Protein AF-A0A967HM44-F1 (afdb_monomer_lite)

pLDDT: mean 96.09, std 4.49, range [65.88, 98.69]

Sequence (75 aa):
MQEIHRVLESVLAQDITHPGACHLYIHATEPTEEPGKAESCAEHLGRSIPGASHIQHMPSHTYNRIGRWNDAVRA

Secondary structure (DSSP, 8-state):
-HHHHHHHHHHHTT-TT-HHHHHHHHHHHTTSS-GGGGHHHHHHHHHHSTT-HHHHHTHHHHHHHHT-HHHHHH-

Structure (m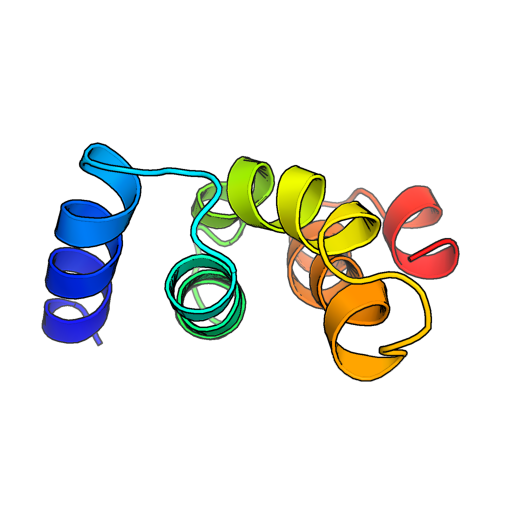mCIF, N/CA/C/O backbone):
data_AF-A0A967HM44-F1
#
_entry.id   AF-A0A967HM44-F1
#
loop_
_atom_site.group_PDB
_atom_site.id
_atom_site.type_symbol
_atom_site.label_atom_id
_atom_site.label_alt_id
_atom_site.label_comp_id
_atom_site.label_asym_id
_atom_site.label_entity_id
_atom_site.label_seq_id
_atom_site.pdbx_PDB_ins_code
_atom_site.Cartn_x
_atom_site.Cartn_y
_atom_site.Cartn_z
_atom_site.occupancy
_atom_site.B_iso_or_equiv
_atom_site.auth_seq_id
_atom_site.auth_comp_id
_atom_site.auth_asym_id
_atom_site.auth_atom_id
_atom_site.pdbx_PDB_model_num
ATOM 1 N N . MET A 1 1 ? 3.133 -0.085 17.897 1.00 65.88 1 MET A N 1
ATOM 2 C CA . MET A 1 1 ? 2.687 -0.421 16.524 1.00 65.88 1 MET A CA 1
ATOM 3 C C . MET A 1 1 ? 1.171 -0.466 16.404 1.00 65.88 1 MET A C 1
ATOM 5 O O . MET A 1 1 ? 0.657 0.293 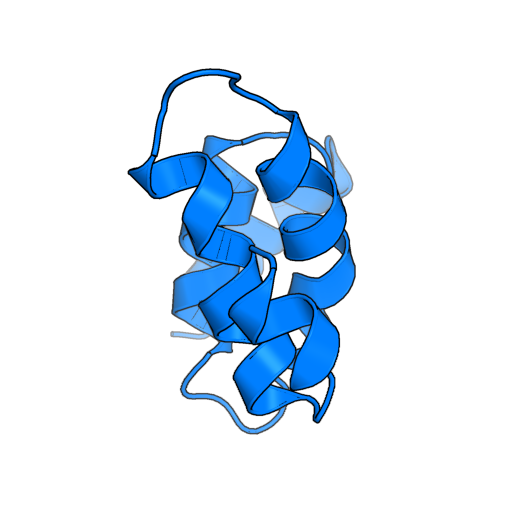15.599 1.00 65.88 1 MET A O 1
ATOM 9 N N . GLN A 1 2 ? 0.450 -1.244 17.223 1.00 80.31 2 GLN A N 1
ATOM 10 C CA . GLN A 1 2 ? -1.007 -1.392 17.054 1.00 80.31 2 GLN A CA 1
ATOM 11 C C . GLN A 1 2 ? -1.817 -0.086 17.140 1.00 80.31 2 GLN A C 1
ATOM 13 O 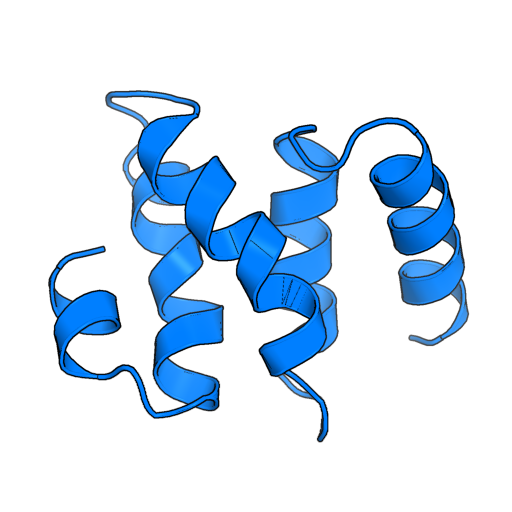O . GLN A 1 2 ? -2.803 0.068 16.427 1.00 80.31 2 GLN A O 1
ATOM 18 N N . GLU A 1 3 ? -1.392 0.886 17.951 1.00 90.62 3 GLU A N 1
ATOM 19 C CA . GLU A 1 3 ? -2.064 2.191 18.005 1.00 90.62 3 GLU A CA 1
ATOM 20 C C . GLU A 1 3 ? -1.980 2.958 16.675 1.00 90.62 3 GLU A C 1
ATOM 22 O O . GLU A 1 3 ? -2.976 3.535 16.242 1.00 90.62 3 GLU A O 1
ATOM 27 N N . ILE A 1 4 ? -0.829 2.905 15.994 1.00 93.06 4 ILE A N 1
ATOM 28 C CA . ILE A 1 4 ? -0.627 3.556 14.691 1.00 93.06 4 ILE A CA 1
ATOM 29 C C . ILE A 1 4 ? -1.509 2.891 13.635 1.00 93.06 4 ILE A C 1
ATOM 31 O O . ILE A 1 4 ? -2.179 3.596 12.886 1.00 93.06 4 ILE A O 1
ATOM 35 N N . HIS A 1 5 ? -1.565 1.554 13.607 1.00 94.69 5 HIS A N 1
ATOM 36 C CA . HIS A 1 5 ? -2.458 0.832 12.694 1.00 94.69 5 HIS A CA 1
ATOM 37 C C . HIS A 1 5 ? -3.909 1.239 12.896 1.00 94.69 5 HIS A C 1
ATOM 39 O O . HIS A 1 5 ? -4.547 1.633 11.932 1.00 94.69 5 HIS A O 1
ATOM 45 N N . ARG A 1 6 ? -4.395 1.264 14.142 1.00 96.31 6 ARG A N 1
ATOM 46 C CA . ARG A 1 6 ? -5.779 1.654 14.444 1.00 96.31 6 ARG A CA 1
ATOM 47 C C . ARG A 1 6 ? -6.110 3.070 13.964 1.00 96.31 6 ARG A C 1
ATOM 49 O O . ARG A 1 6 ? -7.186 3.302 13.417 1.00 96.31 6 ARG A O 1
ATOM 56 N N . VAL A 1 7 ? -5.205 4.027 14.180 1.00 97.81 7 VAL A N 1
ATOM 57 C CA . VAL A 1 7 ? -5.399 5.410 13.717 1.00 97.81 7 VAL A CA 1
ATOM 58 C C . VAL A 1 7 ? -5.425 5.462 12.190 1.00 97.81 7 VAL A C 1
ATOM 60 O O . VAL A 1 7 ? -6.347 6.045 11.625 1.00 97.81 7 VAL A O 1
ATOM 63 N N . LEU A 1 8 ? -4.470 4.819 11.517 1.00 98.00 8 LEU A N 1
ATOM 64 C CA . LEU A 1 8 ? -4.426 4.777 10.055 1.00 98.00 8 LEU A CA 1
ATOM 65 C C . LEU A 1 8 ? -5.659 4.083 9.468 1.00 98.00 8 LEU A C 1
ATOM 67 O O . LEU A 1 8 ? -6.279 4.628 8.564 1.00 98.00 8 LEU A O 1
ATOM 71 N N . GLU A 1 9 ? -6.081 2.953 10.027 1.00 97.56 9 GLU A N 1
ATOM 72 C CA . GLU A 1 9 ? -7.290 2.228 9.621 1.00 97.56 9 GLU A CA 1
ATOM 73 C C . GLU A 1 9 ? -8.548 3.084 9.790 1.00 97.56 9 GLU A C 1
ATOM 75 O O . GLU A 1 9 ? -9.426 3.051 8.934 1.00 97.56 9 GLU A O 1
ATOM 80 N N . SER A 1 10 ? -8.624 3.923 10.829 1.00 98.06 10 SER A N 1
ATOM 81 C CA . SER A 1 10 ? -9.749 4.854 11.000 1.00 98.06 10 SER A CA 1
ATOM 82 C C . SER A 1 10 ? -9.794 5.967 9.945 1.00 98.06 10 SER A C 1
ATOM 84 O O . SER A 1 10 ? -10.879 6.425 9.582 1.00 98.06 10 SER A O 1
ATOM 86 N N . VAL A 1 11 ? -8.633 6.397 9.437 1.00 98.25 11 VAL A N 1
ATOM 87 C CA . VAL A 1 11 ? -8.537 7.362 8.330 1.00 98.25 11 VAL A CA 1
ATOM 88 C C . VAL A 1 11 ? -8.874 6.670 7.010 1.00 98.25 11 VAL A C 1
ATOM 90 O O . VAL A 1 11 ? -9.688 7.175 6.244 1.00 98.25 11 VAL A O 1
ATOM 93 N N . LEU A 1 12 ? -8.320 5.480 6.776 1.00 98.06 12 LEU A N 1
ATOM 94 C CA . LEU A 1 12 ? -8.541 4.701 5.555 1.00 98.06 12 LEU A CA 1
ATOM 95 C C . LEU A 1 12 ? -9.976 4.173 5.430 1.00 98.06 12 LEU A C 1
ATOM 97 O O . LEU A 1 12 ? -10.469 4.002 4.321 1.00 98.06 12 LEU A O 1
ATOM 101 N N . ALA A 1 13 ? -10.677 3.973 6.548 1.00 97.75 13 ALA A N 1
ATOM 102 C CA . ALA A 1 13 ? -12.108 3.675 6.549 1.00 97.75 13 ALA A CA 1
ATOM 103 C C . ALA A 1 13 ? -12.962 4.852 6.040 1.00 97.75 13 ALA A C 1
ATOM 105 O O . ALA A 1 13 ? -14.073 4.633 5.562 1.00 97.75 13 ALA A O 1
ATOM 106 N N . GLN A 1 14 ? -12.465 6.088 6.151 1.00 98.12 14 GLN A N 1
ATOM 107 C CA . GLN A 1 14 ? -13.131 7.283 5.621 1.00 98.12 14 GLN A CA 1
ATOM 108 C C . GLN A 1 14 ? -12.716 7.558 4.173 1.00 98.12 14 GLN A C 1
ATOM 110 O O . GLN A 1 14 ? -13.553 7.948 3.364 1.00 98.12 14 GLN A O 1
ATOM 115 N N . ASP A 1 15 ? -11.440 7.338 3.849 1.00 97.25 15 ASP A N 1
ATOM 116 C CA . ASP A 1 15 ? -10.900 7.490 2.501 1.00 97.25 15 ASP A CA 1
ATOM 117 C C . ASP A 1 15 ? -9.708 6.548 2.268 1.00 97.25 15 ASP A C 1
ATOM 119 O O . ASP A 1 15 ? -8.569 6.835 2.645 1.00 97.25 15 ASP A O 1
ATOM 123 N N . ILE A 1 16 ? -9.967 5.429 1.586 1.00 94.56 16 ILE A N 1
ATOM 124 C CA . ILE A 1 16 ? -8.944 4.443 1.207 1.00 94.56 16 ILE A CA 1
ATOM 125 C C . ILE A 1 16 ? -7.956 4.979 0.159 1.00 94.56 16 ILE A C 1
ATOM 127 O O . ILE A 1 16 ? -6.927 4.361 -0.097 1.00 94.56 16 ILE A O 1
ATOM 131 N N . THR A 1 17 ? -8.247 6.128 -0.458 1.00 96.00 17 THR A N 1
ATOM 132 C CA . THR A 1 17 ? -7.391 6.760 -1.469 1.00 96.00 17 THR A CA 1
ATOM 133 C C . THR A 1 17 ? -6.504 7.863 -0.897 1.00 96.00 17 THR A C 1
ATOM 135 O O . THR A 1 17 ? -5.680 8.412 -1.630 1.00 96.00 17 THR A O 1
ATOM 138 N N . HIS A 1 18 ? -6.608 8.156 0.406 1.00 97.50 18 HIS A N 1
A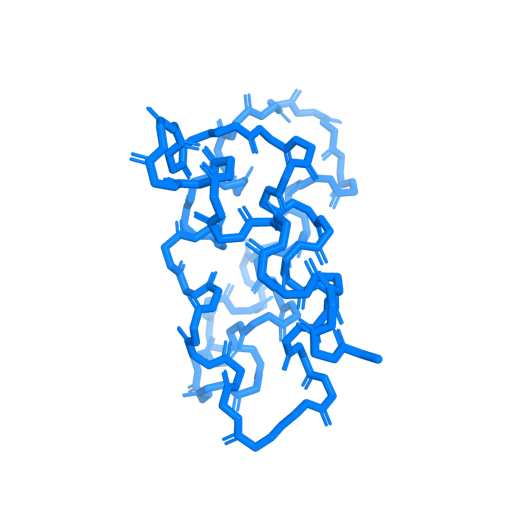TOM 139 C CA . HIS A 1 18 ? -5.844 9.215 1.058 1.00 97.50 18 HIS A CA 1
ATOM 140 C C . HIS A 1 18 ? -4.324 8.937 0.967 1.00 97.50 18 HIS A C 1
ATOM 142 O O . HIS A 1 18 ? -3.804 8.095 1.711 1.00 97.50 18 HIS A O 1
ATOM 148 N N . PRO A 1 19 ? -3.541 9.701 0.173 1.00 96.44 19 PRO A N 1
ATOM 149 C CA . PRO A 1 19 ? -2.163 9.322 -0.161 1.00 96.44 19 PRO A CA 1
ATOM 150 C C . PRO A 1 19 ? -1.239 9.230 1.059 1.00 96.44 19 PRO A C 1
ATOM 152 O O . PRO A 1 19 ? -0.482 8.275 1.203 1.00 96.44 19 PRO A O 1
ATOM 155 N N . GLY A 1 20 ? -1.339 10.190 1.986 1.00 97.06 20 GLY A N 1
ATOM 156 C CA . GLY A 1 20 ? -0.517 10.201 3.202 1.00 97.06 20 GLY A CA 1
ATOM 157 C C . GLY A 1 20 ? -0.784 9.016 4.139 1.00 97.06 20 GLY A C 1
ATOM 158 O O . GLY A 1 20 ? 0.158 8.376 4.600 1.00 97.06 20 GLY A O 1
ATOM 159 N N . ALA A 1 21 ? -2.056 8.692 4.391 1.00 98.06 21 ALA A N 1
ATOM 160 C CA . ALA A 1 21 ? -2.448 7.552 5.210 1.00 98.06 21 ALA A CA 1
ATOM 161 C C . ALA A 1 21 ? -2.019 6.233 4.564 1.00 98.06 21 ALA A C 1
ATOM 163 O O . ALA A 1 21 ? -1.421 5.400 5.239 1.00 98.06 21 ALA A O 1
ATOM 164 N N . CYS A 1 22 ? -2.227 6.077 3.255 1.00 98.19 22 CYS A N 1
ATOM 165 C CA . CYS A 1 22 ? -1.769 4.889 2.549 1.00 98.19 22 CYS A CA 1
ATOM 166 C C . CYS A 1 22 ? -0.247 4.733 2.573 1.00 98.19 22 CYS A C 1
ATOM 168 O O . CYS A 1 22 ? 0.244 3.624 2.766 1.00 98.19 22 CYS A O 1
ATOM 170 N N . HIS A 1 23 ? 0.503 5.832 2.452 1.00 98.50 23 HIS A N 1
ATOM 171 C CA . HIS A 1 23 ? 1.966 5.798 2.486 1.00 98.50 23 HIS A CA 1
ATOM 172 C C . HIS A 1 23 ? 2.460 5.266 3.835 1.00 98.50 23 HIS A C 1
ATOM 174 O O . HIS A 1 23 ? 3.277 4.348 3.897 1.00 98.50 23 HIS A O 1
ATOM 180 N N . LEU A 1 24 ? 1.898 5.795 4.924 1.00 98.25 24 LEU A N 1
ATOM 181 C CA . LEU A 1 24 ? 2.222 5.349 6.275 1.00 98.25 24 LEU A CA 1
ATOM 182 C C . LEU A 1 24 ? 1.740 3.920 6.545 1.00 98.25 24 LEU A C 1
ATOM 184 O O . LEU A 1 24 ? 2.429 3.171 7.232 1.00 98.25 24 LEU A O 1
ATOM 188 N N . TYR A 1 25 ? 0.585 3.524 6.009 1.00 98.31 25 TYR A N 1
ATOM 189 C CA . TYR A 1 25 ? 0.018 2.197 6.243 1.00 98.31 25 TYR A CA 1
ATOM 190 C C . TYR A 1 25 ? 0.799 1.088 5.533 1.00 98.31 25 TYR A C 1
ATOM 192 O O . TYR A 1 25 ? 1.005 0.027 6.124 1.00 98.31 25 TYR A O 1
ATOM 200 N N . ILE A 1 26 ? 1.323 1.350 4.329 1.00 98.50 26 ILE A N 1
ATOM 201 C CA . ILE A 1 26 ? 2.264 0.446 3.648 1.00 98.50 26 ILE A CA 1
ATOM 202 C C . ILE A 1 26 ? 3.481 0.180 4.539 1.00 98.50 26 ILE A C 1
ATOM 204 O O . ILE A 1 26 ? 3.749 -0.970 4.879 1.00 98.50 26 ILE A O 1
ATOM 208 N N . HIS A 1 27 ? 4.169 1.225 5.006 1.00 98.25 27 HIS A N 1
ATOM 209 C CA . HIS A 1 27 ? 5.338 1.047 5.876 1.00 98.25 27 HIS A CA 1
ATOM 210 C C . HIS A 1 27 ? 4.994 0.406 7.222 1.00 98.25 27 HIS A C 1
ATOM 212 O O . HIS A 1 27 ? 5.759 -0.401 7.745 1.00 98.25 27 HIS A O 1
ATOM 218 N N . ALA A 1 28 ? 3.843 0.749 7.798 1.00 97.62 28 ALA A N 1
ATOM 219 C CA . ALA A 1 28 ? 3.429 0.194 9.077 1.00 97.62 28 ALA A CA 1
ATOM 220 C C . ALA A 1 28 ? 3.112 -1.309 8.982 1.00 97.62 28 ALA A C 1
ATOM 222 O O . ALA A 1 28 ? 3.254 -2.016 9.979 1.00 97.62 28 ALA A O 1
ATOM 223 N N . THR A 1 29 ? 2.651 -1.805 7.830 1.00 97.94 29 THR A N 1
ATOM 224 C CA . THR A 1 29 ? 2.254 -3.215 7.636 1.00 97.94 29 THR A CA 1
ATOM 225 C C . THR A 1 29 ? 3.352 -4.074 7.002 1.00 97.94 29 THR A C 1
ATOM 227 O O . THR A 1 29 ? 3.399 -5.274 7.269 1.00 97.94 29 THR A O 1
ATOM 230 N N . GLU A 1 30 ? 4.285 -3.488 6.249 1.00 98.12 30 GLU A N 1
ATOM 231 C CA . GLU A 1 30 ? 5.399 -4.185 5.585 1.00 98.12 30 GLU A CA 1
ATOM 232 C C . GLU A 1 30 ? 6.204 -5.156 6.483 1.00 98.12 30 GLU A C 1
ATOM 234 O O . GLU A 1 30 ? 6.434 -6.299 6.056 1.00 98.12 30 GLU A O 1
ATOM 239 N N . PRO A 1 31 ? 6.630 -4.779 7.710 1.00 96.75 31 PRO A N 1
ATOM 240 C CA . PRO A 1 31 ? 7.427 -5.660 8.565 1.00 96.75 31 PRO A CA 1
ATOM 241 C C . PRO A 1 31 ? 6.582 -6.669 9.358 1.00 96.75 31 PRO A C 1
ATOM 243 O O . PRO A 1 31 ? 7.124 -7.396 10.188 1.00 96.75 31 PRO A O 1
ATOM 246 N N . THR A 1 32 ? 5.262 -6.696 9.159 1.00 96.12 32 THR A N 1
ATOM 247 C CA . THR A 1 32 ? 4.344 -7.558 9.917 1.00 96.12 32 THR A CA 1
ATOM 248 C C . THR A 1 32 ? 4.138 -8.916 9.240 1.00 96.12 32 THR A C 1
ATOM 250 O O . THR A 1 32 ? 4.637 -9.171 8.141 1.00 96.12 32 THR A O 1
ATOM 253 N N . GLU A 1 33 ? 3.376 -9.790 9.900 1.00 96.69 33 GLU A N 1
ATOM 254 C CA . GLU A 1 33 ? 2.908 -11.062 9.333 1.00 96.69 33 GLU A CA 1
ATOM 255 C C . GLU A 1 33 ? 1.692 -10.890 8.401 1.00 96.69 33 GLU A C 1
ATOM 257 O O . GLU A 1 33 ? 1.314 -11.829 7.708 1.00 96.69 33 GLU A O 1
ATOM 262 N N . GLU A 1 34 ? 1.105 -9.687 8.325 1.00 96.25 34 GLU A N 1
ATOM 263 C CA . GLU A 1 34 ? -0.069 -9.377 7.496 1.00 96.25 34 GLU A CA 1
ATOM 264 C C . GLU A 1 34 ? 0.176 -8.190 6.532 1.00 96.25 34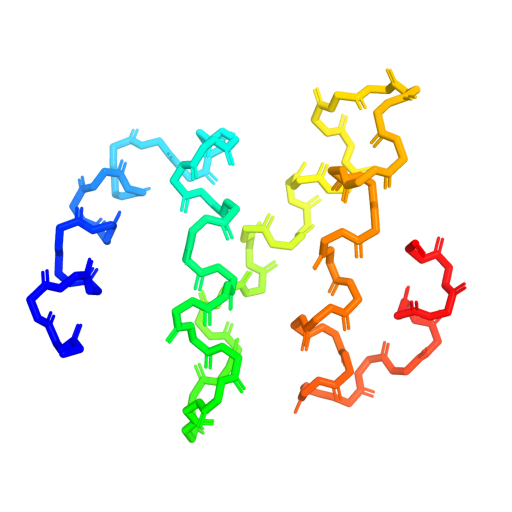 GLU A C 1
ATOM 266 O O . GLU A 1 34 ? -0.612 -7.238 6.496 1.00 96.25 34 GLU A O 1
ATOM 271 N N . PRO A 1 35 ? 1.241 -8.210 5.707 1.00 97.62 35 PRO A N 1
ATOM 272 C CA . PRO A 1 35 ? 1.569 -7.101 4.804 1.00 97.62 35 PRO A CA 1
ATOM 273 C C . PRO A 1 35 ? 0.482 -6.840 3.747 1.00 97.62 35 PRO A C 1
ATOM 275 O O . PRO A 1 35 ? 0.355 -5.724 3.248 1.00 97.62 35 PRO A O 1
ATOM 278 N N . GLY A 1 36 ? -0.342 -7.848 3.436 1.00 98.19 36 GLY A N 1
ATOM 279 C CA . GLY A 1 36 ? -1.456 -7.733 2.489 1.00 98.19 36 GLY A CA 1
ATOM 280 C C . GLY A 1 36 ? -2.553 -6.760 2.915 1.00 98.19 36 GLY A C 1
ATOM 281 O O . GLY A 1 36 ? -3.306 -6.299 2.063 1.00 98.19 36 GLY A O 1
ATOM 282 N N . LYS A 1 37 ? -2.605 -6.356 4.192 1.00 97.38 37 LYS A N 1
ATOM 283 C CA . LYS A 1 37 ? -3.539 -5.317 4.655 1.00 97.38 37 LYS A CA 1
ATOM 284 C C . LYS A 1 37 ? -3.409 -4.010 3.871 1.00 97.38 37 LYS A C 1
ATOM 286 O O . LYS A 1 37 ? -4.406 -3.329 3.657 1.00 97.38 37 LYS A O 1
ATOM 291 N N . ALA A 1 38 ? -2.206 -3.675 3.407 1.00 98.06 38 ALA A N 1
ATOM 292 C CA . ALA A 1 38 ? -1.969 -2.456 2.645 1.00 98.06 38 ALA A CA 1
ATOM 293 C C . ALA A 1 38 ? -2.104 -2.618 1.121 1.00 98.06 38 ALA A C 1
ATOM 295 O O . ALA A 1 38 ? -1.813 -1.666 0.401 1.00 98.06 38 ALA A O 1
ATOM 296 N N . GLU A 1 39 ? -2.559 -3.765 0.599 1.00 98.00 39 GLU A N 1
ATOM 297 C CA . GLU A 1 39 ? -2.633 -3.995 -0.853 1.00 98.00 39 GLU A CA 1
ATOM 298 C C . GLU A 1 39 ? -3.516 -2.962 -1.567 1.00 98.00 39 GLU A C 1
ATOM 300 O O . GLU A 1 39 ? -3.103 -2.394 -2.575 1.00 98.00 39 GLU A O 1
ATOM 305 N N . SER A 1 40 ? -4.683 -2.620 -1.012 1.00 97.38 40 SER A N 1
ATOM 306 C CA . SER A 1 40 ? -5.534 -1.567 -1.591 1.00 97.38 40 SER A CA 1
ATOM 307 C C . SER A 1 40 ? -4.838 -0.202 -1.607 1.00 97.38 40 SER A C 1
ATOM 309 O O . SER A 1 40 ? -4.939 0.543 -2.579 1.00 97.38 40 SER A O 1
ATOM 311 N N . CYS A 1 41 ? -4.070 0.110 -0.563 1.00 98.12 41 CYS A N 1
ATOM 312 C CA . CYS A 1 41 ? -3.275 1.331 -0.519 1.00 98.12 41 CYS A CA 1
ATOM 313 C C . CYS A 1 41 ? -2.143 1.339 -1.552 1.00 98.12 41 CYS A C 1
ATOM 315 O O . CYS A 1 41 ? -1.898 2.376 -2.170 1.00 98.12 41 CYS A O 1
ATOM 317 N N . ALA A 1 42 ? -1.483 0.199 -1.766 1.00 97.94 42 ALA A N 1
ATOM 318 C CA . ALA A 1 42 ? -0.470 0.024 -2.801 1.00 97.94 42 ALA A CA 1
ATOM 319 C C . ALA A 1 42 ? -1.059 0.265 -4.203 1.00 97.94 42 ALA A C 1
ATOM 321 O O . ALA A 1 42 ? -0.502 1.039 -4.980 1.00 97.94 42 ALA A O 1
ATOM 322 N N . GLU A 1 43 ? -2.238 -0.283 -4.498 1.00 96.06 43 GLU A N 1
ATOM 323 C CA . GLU A 1 43 ? -2.916 -0.063 -5.784 1.00 96.06 43 GLU A CA 1
ATOM 324 C C . GLU A 1 43 ? -3.238 1.418 -6.046 1.00 96.06 43 GLU A C 1
ATOM 326 O O . GLU A 1 43 ? -3.045 1.922 -7.158 1.00 96.06 43 GLU A O 1
ATOM 331 N N . HIS A 1 44 ? -3.696 2.148 -5.024 1.00 95.31 44 HIS A N 1
ATOM 332 C CA . HIS A 1 44 ? -4.039 3.564 -5.166 1.00 95.31 44 HIS A CA 1
ATOM 333 C C . HIS A 1 44 ? -2.808 4.471 -5.272 1.00 95.31 44 HIS A C 1
ATOM 335 O O . HIS A 1 44 ? -2.759 5.356 -6.135 1.00 95.31 44 HIS A O 1
ATOM 341 N N . LEU A 1 45 ? -1.794 4.258 -4.428 1.00 95.56 45 LEU A N 1
ATOM 342 C CA . LEU A 1 45 ? -0.615 5.127 -4.371 1.00 95.56 45 LEU A CA 1
ATOM 343 C C . LEU A 1 45 ? 0.152 5.162 -5.684 1.00 95.56 45 LEU A C 1
ATOM 345 O O . LEU A 1 45 ? 0.497 6.254 -6.145 1.00 95.56 45 LEU A O 1
ATOM 349 N N . GLY A 1 46 ? 0.308 3.999 -6.323 1.00 92.62 46 GLY A N 1
ATOM 350 C CA . GLY A 1 46 ? 1.019 3.850 -7.591 1.00 92.62 46 GLY A CA 1
ATOM 351 C C . GLY A 1 46 ? 0.468 4.712 -8.729 1.00 92.62 46 GLY A C 1
ATOM 352 O O . GLY A 1 46 ? 1.135 4.889 -9.736 1.00 92.62 46 GLY A O 1
ATOM 353 N N . ARG A 1 47 ? -0.726 5.305 -8.601 1.00 91.44 47 ARG A N 1
ATOM 354 C CA . ARG A 1 47 ? -1.313 6.203 -9.617 1.00 91.44 47 ARG A CA 1
ATOM 355 C C . ARG A 1 47 ? -1.713 7.577 -9.076 1.00 91.44 47 ARG A C 1
ATOM 357 O O . ARG A 1 47 ? -2.196 8.411 -9.834 1.00 91.44 47 ARG A O 1
ATOM 364 N N . SER A 1 48 ? -1.519 7.812 -7.780 1.00 94.19 48 SER A N 1
ATOM 365 C CA . SER A 1 48 ? -2.075 8.970 -7.068 1.00 94.19 48 SER A CA 1
ATOM 366 C C . SER A 1 48 ? -1.382 10.300 -7.382 1.00 94.19 48 SER A C 1
ATOM 368 O O . SER A 1 48 ? -2.049 11.328 -7.474 1.00 94.19 48 SER A O 1
ATOM 370 N N . ILE A 1 49 ? -0.053 10.299 -7.544 1.00 94.00 49 ILE A N 1
ATOM 371 C CA . ILE A 1 49 ? 0.751 11.517 -7.736 1.00 94.00 49 ILE A CA 1
ATOM 372 C C . ILE A 1 49 ? 1.788 11.272 -8.847 1.00 94.00 49 ILE A C 1
ATOM 374 O O . ILE A 1 49 ? 2.910 10.837 -8.566 1.00 94.00 49 ILE A O 1
ATOM 378 N N . PRO A 1 50 ? 1.435 11.530 -10.120 1.00 92.88 50 PRO A N 1
ATOM 379 C CA . PRO A 1 50 ? 2.351 11.359 -11.244 1.00 92.88 50 PRO A CA 1
ATOM 380 C C . PRO A 1 50 ? 3.619 12.211 -11.097 1.00 92.88 50 PRO A C 1
ATOM 382 O O . PRO A 1 50 ? 3.560 13.375 -10.706 1.00 92.88 50 PRO A O 1
ATOM 385 N N . GLY A 1 51 ? 4.777 11.633 -11.423 1.00 92.88 51 GLY A N 1
ATOM 386 C CA . GLY A 1 51 ? 6.080 12.307 -11.343 1.00 92.88 51 GLY A CA 1
ATOM 387 C C . GLY A 1 51 ? 6.736 12.300 -9.956 1.00 92.88 51 GLY A C 1
ATOM 388 O O . GLY A 1 51 ? 7.933 12.563 -9.856 1.00 92.88 51 GLY A O 1
ATOM 389 N N . ALA A 1 52 ? 6.010 11.935 -8.895 1.00 95.25 52 ALA A N 1
ATOM 390 C CA . ALA A 1 52 ? 6.595 11.717 -7.576 1.00 95.25 52 ALA A CA 1
ATOM 391 C C . ALA A 1 52 ? 7.142 10.286 -7.480 1.00 95.25 52 ALA A C 1
ATOM 393 O O . ALA A 1 52 ? 6.432 9.379 -7.048 1.00 95.25 52 ALA A O 1
ATOM 394 N N . SER A 1 53 ? 8.403 10.085 -7.879 1.00 94.44 53 SER A N 1
ATOM 395 C CA . SER A 1 53 ? 9.036 8.755 -7.918 1.00 94.44 53 SER A CA 1
ATOM 396 C C . SER A 1 53 ? 8.894 7.990 -6.603 1.00 94.44 53 SER A C 1
ATOM 398 O O . SER A 1 53 ? 8.564 6.815 -6.638 1.00 94.44 53 SER A O 1
ATOM 400 N N . HIS A 1 54 ? 9.043 8.663 -5.454 1.00 96.94 54 HIS A N 1
ATOM 401 C CA . HIS A 1 54 ? 8.839 8.051 -4.136 1.00 96.94 54 HIS A CA 1
ATOM 402 C C . HIS A 1 54 ? 7.446 7.423 -4.000 1.00 96.94 54 HIS A C 1
ATOM 404 O O . HIS A 1 54 ? 7.308 6.255 -3.668 1.00 96.94 54 HIS A O 1
ATOM 410 N N . ILE A 1 55 ? 6.401 8.184 -4.325 1.00 96.81 55 ILE A N 1
ATOM 411 C CA . ILE A 1 55 ? 5.007 7.741 -4.205 1.00 96.81 55 ILE A CA 1
ATOM 412 C C . ILE A 1 55 ? 4.681 6.624 -5.196 1.00 96.81 55 ILE A C 1
ATOM 414 O O . ILE A 1 55 ? 3.958 5.693 -4.851 1.00 96.81 55 ILE A O 1
ATOM 418 N N . GLN A 1 56 ? 5.225 6.713 -6.409 1.00 95.44 56 GLN A N 1
ATOM 419 C CA . GLN A 1 56 ? 5.052 5.694 -7.441 1.00 95.44 56 GLN A CA 1
ATOM 420 C C . GLN A 1 56 ? 5.717 4.369 -7.050 1.00 95.44 56 GLN A C 1
AT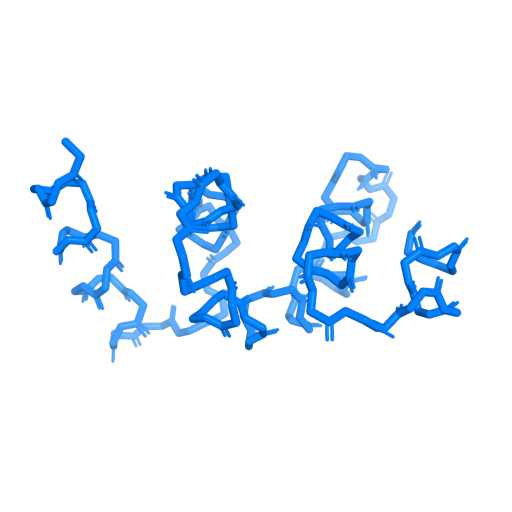OM 422 O O . GLN A 1 56 ? 5.109 3.333 -7.280 1.00 95.44 56 GLN A O 1
ATOM 427 N N . HIS A 1 57 ? 6.873 4.417 -6.370 1.00 97.31 57 HIS A N 1
ATOM 428 C CA . HIS A 1 57 ? 7.595 3.231 -5.902 1.00 97.31 57 HIS A CA 1
ATOM 429 C C . HIS A 1 57 ? 6.916 2.535 -4.714 1.00 97.31 57 HIS A C 1
ATOM 431 O O . HIS A 1 57 ? 7.052 1.322 -4.558 1.00 97.31 57 HIS A O 1
ATOM 437 N N . MET A 1 58 ? 6.178 3.270 -3.872 1.00 98.38 58 MET A N 1
ATOM 438 C CA . MET A 1 58 ? 5.578 2.739 -2.639 1.00 98.38 58 MET A CA 1
ATOM 439 C C . MET A 1 58 ? 4.884 1.370 -2.742 1.00 98.38 58 MET A C 1
ATOM 441 O O . MET A 1 58 ? 5.043 0.571 -1.816 1.00 98.38 58 MET A O 1
ATOM 445 N N . PRO A 1 59 ? 4.142 1.040 -3.817 1.00 98.50 59 PRO A N 1
ATOM 446 C CA . PRO A 1 59 ? 3.497 -0.260 -3.957 1.00 98.50 59 PRO A CA 1
ATOM 447 C C . PRO A 1 59 ? 4.480 -1.440 -3.896 1.00 98.50 59 PRO A C 1
ATOM 449 O O . PRO A 1 59 ? 4.104 -2.521 -3.438 1.00 98.50 59 PRO A O 1
ATOM 452 N N . SER A 1 60 ? 5.751 -1.241 -4.280 1.00 98.38 60 SER A N 1
ATOM 453 C CA . SER A 1 60 ? 6.782 -2.285 -4.264 1.00 98.38 60 SER A CA 1
ATOM 454 C C . SER A 1 60 ? 6.992 -2.881 -2.871 1.00 98.38 60 SER A C 1
ATOM 456 O O . SER A 1 60 ? 7.225 -4.084 -2.759 1.00 98.38 60 SER A O 1
ATOM 458 N N . HIS A 1 61 ? 6.865 -2.074 -1.811 1.00 98.50 61 HIS A N 1
ATOM 459 C CA . HIS A 1 61 ? 6.974 -2.523 -0.420 1.00 98.50 61 HIS A CA 1
ATOM 460 C C . HIS A 1 61 ? 5.936 -3.604 -0.097 1.00 98.50 61 HIS A C 1
ATOM 462 O O . HIS A 1 61 ? 6.274 -4.667 0.416 1.00 98.50 61 HIS A O 1
ATOM 468 N N . THR A 1 62 ? 4.670 -3.391 -0.465 1.00 98.69 62 THR A N 1
ATOM 469 C CA . THR A 1 62 ? 3.609 -4.378 -0.228 1.00 98.69 62 THR A CA 1
ATOM 470 C C . THR A 1 62 ? 3.695 -5.546 -1.206 1.00 98.69 62 THR A C 1
ATOM 472 O O . THR A 1 62 ? 3.679 -6.698 -0.772 1.00 98.69 62 THR A O 1
ATOM 475 N N . TYR A 1 63 ? 3.838 -5.282 -2.509 1.00 98.69 63 TYR A N 1
ATOM 476 C CA . TYR A 1 63 ? 3.839 -6.318 -3.551 1.00 98.69 63 TYR A CA 1
ATOM 477 C C . TYR A 1 63 ? 4.952 -7.344 -3.369 1.00 98.69 63 TYR A C 1
ATOM 479 O O . TYR A 1 63 ? 4.715 -8.544 -3.528 1.00 98.69 63 TYR A O 1
ATOM 487 N N . ASN A 1 64 ? 6.140 -6.892 -2.963 1.00 98.31 64 ASN A N 1
ATOM 488 C CA . ASN A 1 64 ? 7.243 -7.777 -2.624 1.00 98.31 64 ASN A CA 1
ATOM 489 C C . ASN A 1 64 ? 6.860 -8.673 -1.430 1.00 98.31 64 ASN A C 1
ATOM 491 O O . ASN A 1 64 ? 7.058 -9.875 -1.445 1.00 98.31 64 ASN A O 1
ATOM 495 N N . ARG A 1 65 ? 6.211 -8.156 -0.388 1.00 98.44 65 ARG A N 1
ATOM 496 C CA . ARG A 1 65 ? 5.873 -8.989 0.780 1.00 98.44 65 ARG A CA 1
ATOM 497 C C . ARG A 1 65 ? 4.765 -10.019 0.518 1.00 98.44 65 ARG A C 1
ATOM 499 O O . ARG A 1 65 ? 4.750 -11.042 1.197 1.00 98.44 65 ARG A O 1
ATOM 506 N N . ILE A 1 66 ? 3.881 -9.784 -0.456 1.00 98.38 66 ILE A N 1
ATOM 507 C CA . ILE A 1 66 ? 2.739 -10.672 -0.771 1.00 98.38 66 ILE A CA 1
ATOM 508 C C . ILE A 1 66 ? 2.935 -11.563 -2.005 1.00 98.38 66 ILE A C 1
ATOM 510 O O . ILE A 1 66 ? 2.012 -12.262 -2.413 1.00 98.38 66 ILE A O 1
ATOM 514 N N . GLY A 1 67 ? 4.120 -11.561 -2.617 1.00 98.25 67 GLY A N 1
ATOM 515 C CA . GLY A 1 67 ? 4.422 -12.452 -3.738 1.00 98.25 67 GLY A CA 1
ATOM 516 C C . GLY A 1 67 ? 4.079 -11.918 -5.131 1.00 98.25 67 GLY A C 1
ATOM 517 O O . GLY A 1 67 ? 4.208 -12.645 -6.117 1.00 98.25 67 GLY A O 1
ATOM 518 N N . ARG A 1 68 ? 3.696 -10.644 -5.251 1.00 98.06 68 ARG A N 1
ATOM 519 C CA . ARG A 1 68 ? 3.424 -9.966 -6.530 1.00 98.06 68 ARG A CA 1
ATOM 520 C C . ARG A 1 68 ? 4.707 -9.387 -7.136 1.00 98.06 68 ARG A C 1
ATOM 522 O O . ARG A 1 68 ? 4.788 -8.212 -7.477 1.00 98.06 68 ARG A O 1
ATOM 529 N N . TRP A 1 69 ? 5.738 -10.220 -7.279 1.00 97.94 69 TRP A N 1
ATOM 530 C CA . TRP A 1 69 ? 7.099 -9.795 -7.650 1.00 97.94 69 TRP A CA 1
ATOM 531 C C . TRP A 1 69 ? 7.166 -9.027 -8.976 1.00 97.94 69 TRP A C 1
ATOM 533 O O . TRP A 1 69 ? 7.875 -8.031 -9.085 1.00 97.94 69 TRP A O 1
ATOM 543 N N . ASN A 1 70 ? 6.396 -9.461 -9.979 1.00 98.12 70 ASN A N 1
ATOM 544 C CA . ASN A 1 70 ? 6.347 -8.791 -11.281 1.00 98.12 70 ASN A CA 1
ATOM 545 C C . ASN A 1 70 ? 5.761 -7.379 -11.190 1.00 98.12 70 ASN A C 1
ATOM 547 O O . ASN A 1 70 ? 6.202 -6.497 -11.924 1.00 98.12 70 ASN A O 1
ATOM 551 N N . ASP A 1 71 ? 4.789 -7.170 -10.304 1.00 97.25 71 ASP A N 1
ATOM 552 C CA . ASP A 1 71 ? 4.192 -5.855 -10.082 1.00 97.25 71 ASP A CA 1
ATOM 553 C C . ASP A 1 71 ? 5.144 -4.978 -9.268 1.00 97.25 71 ASP A C 1
ATOM 555 O O . ASP A 1 71 ? 5.302 -3.804 -9.578 1.00 97.25 71 ASP A O 1
ATOM 559 N N . ALA A 1 72 ? 5.858 -5.561 -8.298 1.00 97.38 72 ALA A N 1
ATOM 560 C CA . ALA A 1 72 ? 6.865 -4.856 -7.507 1.00 97.38 72 ALA A CA 1
ATOM 561 C C . ALA A 1 72 ? 8.010 -4.283 -8.360 1.00 97.38 72 ALA A C 1
ATOM 563 O O . ALA A 1 72 ? 8.493 -3.201 -8.064 1.00 97.38 72 ALA A O 1
ATOM 564 N N . VAL A 1 73 ? 8.432 -4.987 -9.419 1.00 96.44 73 VAL A N 1
ATOM 565 C CA . VAL A 1 73 ? 9.477 -4.515 -10.355 1.00 96.44 73 VAL A CA 1
ATOM 566 C C . VAL A 1 73 ? 8.968 -3.414 -11.295 1.00 96.44 73 VAL A C 1
ATOM 568 O O . VAL A 1 73 ? 9.763 -2.663 -11.855 1.00 96.44 73 VAL A O 1
ATOM 571 N N . ARG A 1 74 ? 7.651 -3.346 -11.521 1.00 94.00 74 ARG A N 1
ATOM 572 C CA . ARG A 1 74 ? 7.015 -2.355 -12.405 1.00 94.00 74 ARG A CA 1
ATOM 573 C C . ARG A 1 74 ? 6.558 -1.097 -11.668 1.00 94.00 74 ARG A C 1
ATOM 575 O O . ARG A 1 74 ? 6.225 -0.128 -12.351 1.00 94.00 74 ARG A O 1
ATOM 582 N N . ALA A 1 75 ? 6.477 -1.160 -10.341 1.00 88.56 75 ALA A N 1
ATOM 583 C CA . ALA A 1 75 ? 6.167 -0.041 -9.460 1.00 88.56 75 ALA A CA 1
ATOM 584 C C . ALA A 1 75 ? 7.369 0.904 -9.319 1.00 88.56 75 ALA A C 1
ATOM 586 O O . ALA A 1 75 ? 8.516 0.404 -9.269 1.00 88.56 75 ALA A O 1
#

Foldseek 3Di:
DVVLLVVLVVVCVVPVLPQVSLLVNCVVLLVDPCSVVSQSSLVNQLPPDPPPVSSVQSSLSSCVSVVVNVVNVVD

Radius of gyration: 11.42 Å; chains: 1; bounding box: 23×25×30 Å